Protein AF-A0A1H2RXG6-F1 (afdb_monomer)

Radius of gyration: 27.1 Å; Cα contacts (8 Å, |Δi|>4): 99; chains: 1; bounding box: 45×78×53 Å

Secondary structure (DSSP, 8-state):
-------------------------------TTGGG-EEE-TTS-EEE--TTSEEEEEEE-TT-TTHHHHHHHHHTTTT-TTEEEEEEES-TTT--HHHHHHHHHHHT--

InterPro domains:
  IPR036249 Thioredoxin-like superfamily [SSF52833] (34-105)

Foldseek 3Di:
DDDDDDDDDDDDDDDPPDPPPPPPPPPPDLPPPLQVDWDADLVRDIDHRDSQAAEDEAEDALPDPVVLVVLLVCLVCCPPPRYHYHYHYPCPVVDHPVSVVVSCVSSVHD

Nearest PDB structures (foldseek):
  8g5k-assembly1_B  TM=3.933E-01  e=8.750E-01  Homo sapiens
  8g5p-assembly1_B  TM=3.776E-01  e=1.481E+00  Homo sapiens
  8f6b-assembly1_F  TM=4.053E-01  e=1.803E+00  Mus musculus
  5c51-assembly1_B  TM=4.058E-01  e=2.505E+00  Homo sapiens
  5c53-assembly1_B  TM=4.061E-01  e=2.676E+00  Homo sapiens

Sequence (110 aa):
MQIERATAAPTATGSLSATAEQTSQQTSATATGLSDLTFTDVHGKRITVNPNEKTVLHFMTSSCSDCLPTETALAKFQNMPGVQLISIDVEPQADNASTIAQFAQVAGSH

Organism: NCBI:txid89784

Solvent-accessible surface area (backbone atoms only — not comparable to full-atom values): 7310 Å² total; per-residue (Å²): 134,89,90,84,90,87,87,85,87,87,86,81,89,82,77,88,76,73,79,72,78,78,74,75,80,73,74,82,73,78,74,83,72,48,66,74,42,68,48,67,49,82,84,70,48,78,45,67,47,55,79,88,32,56,67,47,78,45,79,43,48,75,84,42,78,77,45,45,66,54,44,38,58,51,36,77,44,63,82,40,88,61,44,39,76,45,81,40,67,78,44,70,88,80,50,47,56,66,52,48,51,51,46,28,60,74,29,62,40,133

Mean predicted aligned error: 13.71 Å

pLDDT: mean 77.27, std 19.46, range [35.25, 95.12]

Structure (mmCIF, N/CA/C/O backbone):
data_AF-A0A1H2RXG6-F1
#
_entry.id   AF-A0A1H2RXG6-F1
#
loop_
_atom_site.group_PDB
_atom_site.id
_atom_site.type_symbol
_atom_site.label_atom_id
_atom_site.label_alt_id
_atom_site.label_comp_id
_atom_site.label_asym_id
_atom_site.label_entity_id
_atom_site.label_seq_id
_atom_site.pdbx_PDB_ins_code
_atom_site.Cartn_x
_atom_site.Cartn_y
_atom_site.Cartn_z
_atom_site.occupancy
_atom_site.B_iso_or_equiv
_atom_site.auth_seq_id
_atom_site.auth_comp_id
_atom_site.auth_asym_id
_atom_site.auth_atom_id
_atom_site.pdbx_PDB_model_num
ATOM 1 N N . MET A 1 1 ? 25.560 64.295 35.224 1.00 38.62 1 MET A N 1
ATOM 2 C CA . MET A 1 1 ? 24.641 65.327 35.745 1.00 38.62 1 MET A CA 1
ATOM 3 C C . MET A 1 1 ? 23.219 64.797 35.606 1.00 38.62 1 MET A C 1
ATOM 5 O O . MET A 1 1 ? 22.868 64.365 34.516 1.00 38.62 1 MET A O 1
ATOM 9 N N . GLN A 1 2 ? 22.472 64.750 36.715 1.00 41.03 2 GLN A N 1
ATOM 10 C CA . GLN A 1 2 ? 21.002 64.611 36.784 1.00 41.03 2 GLN A CA 1
ATOM 11 C C . GLN A 1 2 ? 20.337 65.868 36.159 1.00 41.03 2 GLN A C 1
ATOM 13 O O . GLN A 1 2 ? 21.030 66.869 35.987 1.00 41.03 2 GLN A O 1
ATOM 18 N N . ILE A 1 3 ? 19.059 65.888 35.752 1.00 43.12 3 ILE A N 1
ATOM 19 C CA . ILE A 1 3 ? 17.864 66.049 36.616 1.00 43.12 3 ILE A CA 1
ATOM 20 C C . ILE A 1 3 ? 16.564 65.618 35.886 1.00 43.12 3 ILE A C 1
ATOM 22 O O . ILE A 1 3 ? 16.475 65.597 34.662 1.00 43.12 3 ILE A O 1
ATOM 26 N N . GLU A 1 4 ? 15.593 65.252 36.723 1.00 36.34 4 GLU A N 1
ATOM 27 C CA . GLU A 1 4 ? 14.323 64.532 36.591 1.00 36.34 4 GLU A CA 1
ATOM 28 C C . GLU A 1 4 ? 13.078 65.258 36.002 1.00 36.34 4 GLU A C 1
ATOM 30 O O . GLU A 1 4 ? 12.918 66.465 36.121 1.00 36.34 4 GLU A O 1
ATOM 35 N N . ARG A 1 5 ? 12.172 64.410 35.466 1.00 44.41 5 ARG A N 1
ATOM 36 C CA . ARG A 1 5 ? 10.689 64.269 35.595 1.00 44.41 5 ARG A CA 1
ATOM 37 C C . ARG A 1 5 ? 9.693 65.441 35.443 1.00 44.41 5 ARG A C 1
ATOM 39 O O . ARG A 1 5 ? 9.715 66.405 36.193 1.00 44.41 5 ARG A O 1
ATOM 46 N N . ALA A 1 6 ? 8.620 65.154 34.685 1.00 40.78 6 ALA A N 1
ATOM 47 C CA . ALA A 1 6 ? 7.232 65.484 35.047 1.00 40.78 6 ALA A CA 1
ATOM 48 C C . ALA A 1 6 ? 6.243 64.401 34.541 1.00 40.78 6 ALA A C 1
ATOM 50 O O . ALA A 1 6 ? 6.468 63.766 33.514 1.00 40.78 6 ALA A O 1
ATOM 51 N N . THR A 1 7 ? 5.180 64.185 35.317 1.00 45.69 7 THR A N 1
ATOM 52 C CA . THR A 1 7 ? 4.240 63.045 35.360 1.00 45.69 7 THR A CA 1
ATOM 53 C C . THR A 1 7 ? 2.917 63.309 34.625 1.00 45.69 7 THR A C 1
ATOM 55 O O . THR A 1 7 ? 2.399 64.416 34.722 1.00 45.69 7 THR A O 1
ATOM 58 N N . ALA A 1 8 ? 2.292 62.267 34.054 1.00 37.72 8 ALA A N 1
ATOM 59 C CA . ALA A 1 8 ? 0.833 62.049 34.081 1.00 37.72 8 ALA A CA 1
ATOM 60 C C . ALA A 1 8 ? 0.504 60.548 33.872 1.00 37.72 8 ALA A C 1
ATOM 62 O O . ALA A 1 8 ? 1.054 59.909 32.981 1.00 37.72 8 ALA A O 1
ATOM 63 N N . ALA A 1 9 ? -0.353 59.988 34.733 1.00 38.00 9 ALA A N 1
ATOM 64 C CA . ALA A 1 9 ? -0.831 58.594 34.749 1.00 38.00 9 ALA A CA 1
ATOM 65 C C . ALA A 1 9 ? -2.2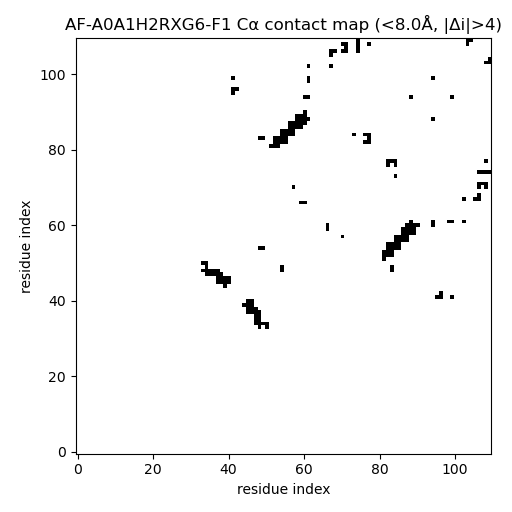21 58.470 34.057 1.00 38.00 9 ALA A C 1
ATOM 67 O O . ALA A 1 9 ? -2.665 59.435 33.442 1.00 38.00 9 ALA A O 1
ATOM 68 N N . PRO A 1 10 ? -3.016 57.405 34.292 1.00 60.84 10 PRO A N 1
ATOM 69 C CA . PRO A 1 10 ? -2.970 56.042 33.749 1.00 60.84 10 PRO A CA 1
ATOM 70 C C . PRO A 1 10 ? -4.204 55.739 32.859 1.00 60.84 10 PRO A C 1
ATOM 72 O O . PRO A 1 10 ? -5.246 56.375 32.999 1.00 60.84 10 PRO A O 1
ATOM 75 N N . THR A 1 11 ? -4.179 54.716 31.995 1.00 38.41 11 THR A N 1
ATOM 76 C CA . THR A 1 11 ? -5.434 54.102 31.502 1.00 38.41 11 THR A CA 1
ATOM 77 C C . THR A 1 11 ? -5.255 52.611 31.233 1.00 38.41 11 THR A C 1
ATOM 79 O O . THR A 1 11 ? -4.239 52.163 30.712 1.00 38.41 11 THR A O 1
ATOM 82 N N . ALA A 1 12 ? -6.245 51.869 31.711 1.00 42.50 12 ALA A N 1
ATOM 83 C CA . ALA A 1 12 ? -6.307 50.432 31.885 1.00 42.50 12 ALA A CA 1
ATOM 84 C C . ALA A 1 12 ? -6.647 49.654 30.603 1.00 42.50 12 ALA A C 1
ATOM 86 O O . ALA A 1 12 ? -7.125 50.228 29.628 1.00 42.50 12 ALA A O 1
ATOM 87 N N . THR A 1 13 ? -6.618 48.323 30.757 1.00 38.81 13 THR A N 1
ATOM 88 C CA . THR A 1 13 ? -7.356 47.321 29.958 1.00 38.81 13 THR A CA 1
ATOM 89 C C . THR A 1 13 ? -6.650 46.981 28.645 1.00 38.81 13 THR A C 1
ATOM 91 O O . THR A 1 13 ? -6.413 47.846 27.823 1.00 38.81 13 THR A O 1
ATOM 94 N N . GLY A 1 14 ? -6.245 45.755 28.345 1.00 35.25 14 GLY A N 1
ATOM 95 C CA . GLY A 1 14 ? -6.752 44.449 28.740 1.00 35.25 14 GLY A CA 1
ATOM 96 C C . GLY A 1 14 ? -6.752 43.580 27.475 1.00 35.25 14 GLY A C 1
ATOM 97 O O . GLY A 1 14 ? -6.837 44.098 26.366 1.00 35.25 14 GLY A O 1
ATOM 98 N N . SER A 1 15 ? -6.660 42.268 27.669 1.00 42.62 15 SER A N 1
ATOM 99 C CA . SER A 1 15 ? -6.688 41.207 26.652 1.00 42.62 15 SER A CA 1
ATOM 100 C C . SER A 1 15 ? -5.454 41.051 25.761 1.00 42.62 15 SER A C 1
ATOM 102 O O . SER A 1 15 ? -5.377 41.529 24.632 1.00 42.62 15 SER A O 1
ATOM 104 N N . LEU A 1 16 ? -4.548 40.200 26.252 1.00 42.94 16 LEU A N 1
ATOM 105 C CA . LEU A 1 16 ? -3.852 39.214 25.427 1.00 42.94 16 LEU A CA 1
ATOM 106 C C . LEU A 1 16 ? -4.877 38.567 24.479 1.00 42.94 16 LEU A C 1
ATOM 108 O O . LEU A 1 16 ? -5.703 37.763 24.910 1.00 42.94 16 LEU A O 1
ATOM 112 N N . SER A 1 17 ? -4.856 38.943 23.202 1.00 40.53 17 SER A N 1
ATOM 113 C CA . SER A 1 17 ? -5.568 38.183 22.178 1.00 40.53 17 SER A CA 1
ATOM 114 C C . SER A 1 17 ? -4.790 36.895 21.964 1.00 40.53 17 SER A C 1
ATOM 116 O O . SER A 1 17 ? -3.779 36.876 21.267 1.00 40.53 17 SER A O 1
ATOM 118 N N . ALA A 1 18 ? -5.245 35.826 22.615 1.00 51.50 18 ALA A N 1
ATOM 119 C CA . ALA A 1 18 ? -4.927 34.481 22.182 1.00 51.50 18 ALA A CA 1
ATOM 120 C C . ALA A 1 18 ? -5.356 34.377 20.717 1.00 51.50 18 ALA A C 1
ATOM 122 O O . ALA A 1 18 ? -6.520 34.614 20.385 1.00 51.50 18 ALA A O 1
ATOM 123 N N . THR A 1 19 ? -4.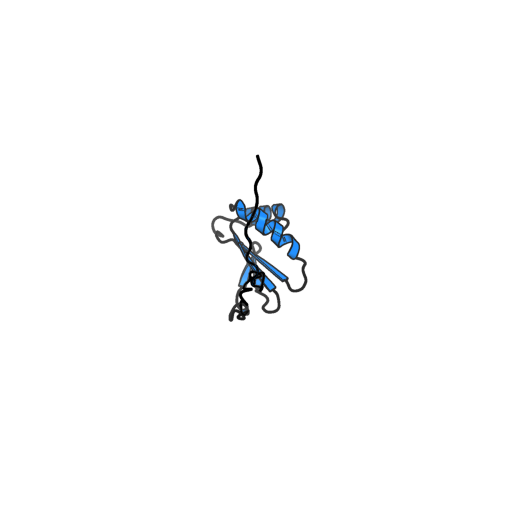405 34.084 19.837 1.00 47.72 19 THR A N 1
ATOM 124 C CA . THR A 1 19 ? -4.688 33.648 18.476 1.00 47.72 19 THR A CA 1
ATOM 125 C C . THR A 1 19 ? -5.534 32.393 18.624 1.00 47.72 19 THR A C 1
ATOM 127 O O . THR A 1 19 ? -5.019 31.338 18.981 1.00 47.72 19 THR A O 1
ATOM 130 N N . ALA A 1 20 ? -6.851 32.526 18.481 1.00 54.75 20 ALA A N 1
ATOM 131 C CA . ALA A 1 20 ? -7.721 31.372 18.409 1.00 54.75 20 ALA A CA 1
ATOM 132 C C . ALA A 1 20 ? -7.258 30.593 17.180 1.00 54.75 20 ALA A C 1
ATOM 134 O O . ALA A 1 20 ? -7.420 31.063 16.053 1.00 54.75 20 ALA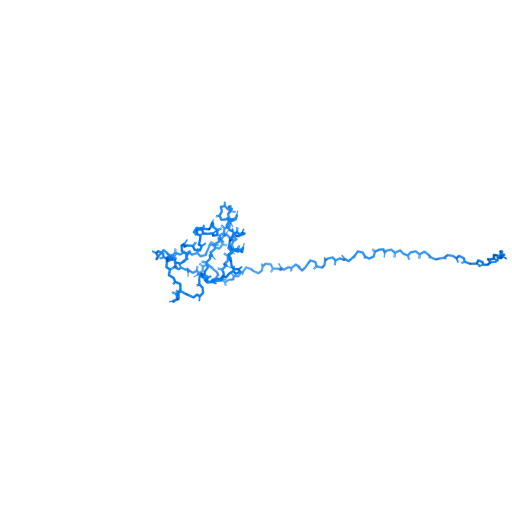 A O 1
ATOM 135 N N . GLU A 1 21 ? -6.609 29.450 17.406 1.00 47.78 21 GLU A N 1
ATOM 136 C CA . GLU A 1 21 ? -6.429 28.438 16.380 1.00 47.78 21 GLU A CA 1
ATOM 137 C C . GLU A 1 21 ? -7.817 28.175 15.813 1.00 47.78 21 GLU A C 1
ATOM 139 O O . GLU A 1 21 ? -8.715 27.657 16.480 1.00 47.78 21 GLU A O 1
ATOM 144 N N . GLN A 1 22 ? -8.025 28.664 14.597 1.00 45.94 22 GLN A N 1
ATOM 145 C CA . GLN A 1 22 ? -9.258 28.481 13.874 1.00 45.94 22 GLN A CA 1
ATOM 146 C C . GLN A 1 22 ? -9.236 27.030 13.405 1.00 45.94 22 GLN A C 1
ATOM 148 O O . GLN A 1 22 ? -8.829 26.726 12.286 1.00 45.94 22 GLN A O 1
ATOM 153 N N . THR A 1 23 ? -9.585 26.116 14.309 1.00 57.97 23 THR A N 1
ATOM 154 C CA . THR A 1 23 ? -9.766 24.707 13.992 1.00 57.97 23 THR A CA 1
ATOM 155 C C . THR A 1 23 ? -10.887 24.643 12.972 1.00 57.97 23 THR A C 1
ATOM 157 O O . THR A 1 23 ? -12.065 24.754 13.318 1.00 57.97 23 THR A O 1
ATOM 160 N N . SER A 1 24 ? -10.518 24.527 11.696 1.00 65.94 24 SER A N 1
ATOM 161 C CA . SER A 1 24 ? -11.446 24.226 10.619 1.00 65.94 24 SER A CA 1
ATOM 162 C C . SER A 1 24 ? -12.191 22.964 11.024 1.00 65.94 24 SER A C 1
ATOM 164 O O . SER A 1 24 ? -11.623 21.873 11.036 1.00 65.94 24 SER A O 1
ATOM 166 N N . GLN A 1 25 ? -13.459 23.112 11.408 1.00 53.84 25 GLN A N 1
ATOM 167 C CA . GLN A 1 25 ? -14.350 21.979 11.582 1.00 53.84 25 GLN A CA 1
ATOM 168 C C . GLN A 1 25 ? -14.600 21.414 10.187 1.00 53.84 25 GLN A C 1
ATOM 170 O O . GLN A 1 25 ? -15.537 21.798 9.487 1.00 53.84 25 GLN A O 1
ATOM 175 N N . GLN A 1 26 ? -13.688 20.551 9.743 1.00 61.56 26 GLN A N 1
ATOM 176 C CA . GLN A 1 26 ? -13.847 19.795 8.520 1.00 61.56 26 GLN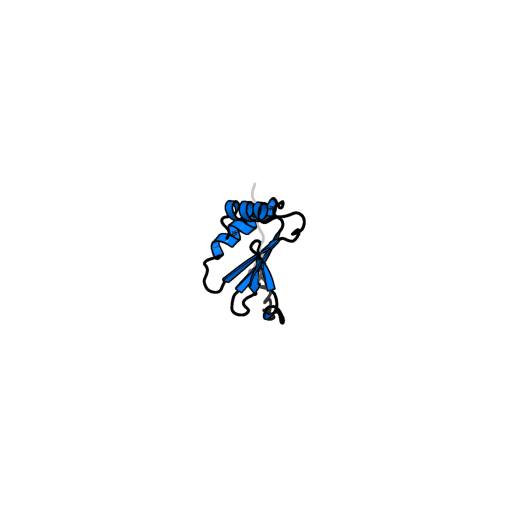 A CA 1
ATOM 177 C C . GLN A 1 26 ? -14.980 18.807 8.778 1.00 61.56 26 GLN A C 1
ATOM 179 O O . GLN A 1 26 ? -14.801 17.757 9.396 1.00 61.56 26 GLN A O 1
ATOM 184 N N . THR A 1 27 ? -16.181 19.205 8.367 1.00 60.56 27 THR A N 1
ATOM 185 C CA . THR A 1 27 ? -17.362 18.348 8.395 1.00 60.56 27 THR A CA 1
ATOM 186 C C . THR A 1 27 ? -16.998 17.071 7.645 1.00 60.56 27 THR A C 1
ATOM 188 O O . THR A 1 27 ? -16.687 17.122 6.455 1.00 60.56 27 THR A O 1
ATOM 191 N N . SER A 1 28 ? -16.961 15.932 8.343 1.00 64.31 28 SER A N 1
ATOM 192 C CA . SER A 1 28 ? -16.706 14.634 7.717 1.00 64.31 28 SER A CA 1
ATOM 193 C C . SER A 1 28 ? -17.905 14.284 6.840 1.00 64.31 28 SER A C 1
ATOM 195 O O . SER A 1 28 ? -18.863 13.665 7.296 1.00 64.31 28 SER A O 1
ATOM 197 N N . ALA A 1 29 ? -17.883 14.725 5.583 1.00 63.72 29 ALA A N 1
ATOM 198 C CA . ALA A 1 29 ? -18.793 14.212 4.577 1.00 63.72 29 ALA A CA 1
ATOM 199 C C . ALA A 1 29 ? -18.463 12.728 4.393 1.00 63.72 29 ALA A C 1
ATOM 201 O O . ALA A 1 29 ? -17.326 12.367 4.087 1.00 63.72 29 ALA A O 1
ATOM 202 N N . THR A 1 30 ? -19.443 11.858 4.626 1.00 62.25 30 THR A N 1
ATOM 203 C CA . THR A 1 30 ? -19.283 10.441 4.298 1.00 62.25 30 THR A CA 1
ATOM 204 C C . THR A 1 30 ? -19.196 10.352 2.780 1.00 62.25 30 THR A C 1
ATOM 206 O O . THR A 1 30 ? -20.176 10.638 2.092 1.00 62.25 30 THR A O 1
ATOM 209 N N . ALA A 1 31 ? -18.015 10.026 2.255 1.00 63.84 31 ALA A N 1
ATOM 210 C CA . ALA A 1 31 ? -17.816 9.847 0.826 1.00 63.84 31 ALA A CA 1
ATOM 211 C C . ALA A 1 31 ? -18.736 8.719 0.338 1.00 63.84 31 ALA A C 1
ATOM 213 O O . ALA A 1 31 ? -18.589 7.554 0.710 1.00 63.84 31 ALA A O 1
ATOM 214 N N . THR A 1 32 ? -19.746 9.089 -0.444 1.00 64.94 32 THR A N 1
ATOM 215 C CA . THR A 1 32 ? -20.733 8.161 -0.995 1.00 64.94 32 THR A CA 1
ATOM 216 C C . THR A 1 32 ? -20.096 7.447 -2.189 1.00 64.94 32 THR A C 1
ATOM 218 O O . THR A 1 32 ? -19.539 8.108 -3.060 1.00 64.94 32 THR A O 1
ATOM 221 N N . GLY A 1 33 ? -20.135 6.111 -2.217 1.00 68.44 33 GLY A N 1
ATOM 222 C CA . GLY A 1 33 ? -19.551 5.296 -3.297 1.00 68.44 33 GLY A CA 1
ATOM 223 C C . GLY A 1 33 ? -18.195 4.645 -2.993 1.00 68.44 33 GLY A C 1
ATOM 224 O O . GLY A 1 33 ? -17.692 3.896 -3.823 1.00 68.44 33 GLY A O 1
ATOM 225 N N . LEU A 1 34 ? -17.610 4.854 -1.805 1.00 69.69 34 LEU A N 1
ATOM 226 C CA . LEU A 1 34 ? -16.389 4.130 -1.408 1.00 69.69 34 LEU A C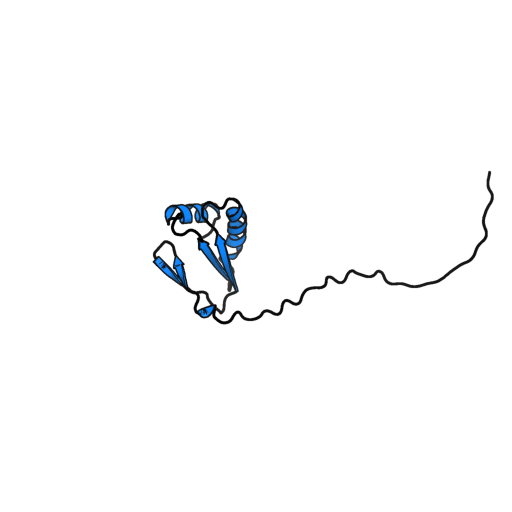A 1
ATOM 227 C C . LEU A 1 34 ? -16.621 2.630 -1.185 1.00 69.69 34 LEU A C 1
ATOM 229 O O . LEU A 1 34 ? -15.695 1.847 -1.343 1.00 69.69 34 LEU A O 1
ATOM 233 N N . SER A 1 35 ? -17.849 2.223 -0.857 1.00 71.94 35 SER A N 1
ATOM 234 C CA . SER A 1 35 ? -18.225 0.819 -0.636 1.00 71.94 35 SER A CA 1
ATOM 235 C C . SER A 1 35 ? -18.005 -0.073 -1.862 1.00 71.94 35 SER A C 1
ATOM 237 O O . SER A 1 35 ? -17.860 -1.283 -1.717 1.00 71.94 35 SER A O 1
ATOM 239 N N . ASP A 1 36 ? -17.984 0.530 -3.054 1.00 82.62 36 ASP A N 1
ATOM 240 C CA . ASP A 1 36 ? -17.834 -0.168 -4.331 1.00 82.62 36 ASP A CA 1
ATOM 241 C C . ASP A 1 36 ? -16.389 -0.106 -4.860 1.00 82.62 36 ASP A C 1
ATOM 243 O O . ASP A 1 36 ? -16.093 -0.657 -5.923 1.00 82.62 36 ASP A O 1
ATOM 247 N N . LEU A 1 37 ? -15.466 0.554 -4.141 1.00 89.12 37 LEU A N 1
ATOM 248 C CA . LEU A 1 37 ? -14.059 0.587 -4.534 1.00 89.12 37 LEU A CA 1
ATOM 249 C C . LEU A 1 37 ? -13.418 -0.782 -4.303 1.00 89.12 37 LEU A C 1
ATOM 251 O O . LEU A 1 37 ? -13.279 -1.258 -3.172 1.00 89.12 37 LEU A O 1
ATOM 255 N N . THR A 1 38 ? -12.967 -1.384 -5.399 1.00 91.88 38 THR A N 1
ATOM 256 C CA . THR A 1 38 ? -12.229 -2.645 -5.385 1.00 91.88 38 THR A CA 1
ATOM 257 C C . THR A 1 38 ? -10.894 -2.511 -6.093 1.00 91.88 38 THR A C 1
ATOM 259 O O . THR A 1 38 ? -10.821 -1.940 -7.180 1.00 91.88 38 THR A O 1
ATOM 262 N N . PHE A 1 39 ? -9.872 -3.128 -5.516 1.00 90.94 39 PHE A N 1
ATOM 263 C CA . PHE A 1 39 ? -8.530 -3.245 -6.069 1.00 90.94 39 PHE A CA 1
ATOM 264 C C . PHE A 1 39 ? -8.184 -4.718 -6.278 1.00 90.94 39 PHE A C 1
ATOM 266 O O . PHE A 1 39 ? -8.808 -5.607 -5.697 1.00 90.94 39 PHE A O 1
ATOM 273 N N . THR A 1 40 ? -7.194 -4.982 -7.121 1.00 90.62 40 THR A N 1
ATOM 274 C CA . THR A 1 40 ? -6.597 -6.314 -7.258 1.00 90.62 40 THR A CA 1
ATOM 275 C C . THR A 1 40 ? -5.164 -6.207 -6.777 1.00 90.62 40 THR A C 1
ATOM 277 O O . THR A 1 40 ? -4.439 -5.337 -7.251 1.00 90.62 40 THR A O 1
ATOM 280 N N . ASP A 1 41 ? -4.782 -7.034 -5.809 1.00 86.69 41 ASP A N 1
ATOM 281 C CA . ASP A 1 41 ? -3.404 -7.062 -5.333 1.00 86.69 41 ASP A CA 1
ATOM 282 C C . ASP A 1 41 ? -2.472 -7.740 -6.350 1.00 86.69 41 ASP A C 1
ATOM 284 O O . ASP A 1 41 ? -2.901 -8.318 -7.355 1.00 86.69 41 ASP A O 1
ATOM 288 N N . VAL A 1 42 ? -1.175 -7.707 -6.059 1.00 82.50 42 VAL A N 1
ATOM 289 C CA . VAL A 1 42 ? -0.132 -8.301 -6.909 1.00 82.50 42 VAL A CA 1
ATOM 290 C C . VAL A 1 42 ? -0.232 -9.825 -7.061 1.00 82.50 42 VAL A C 1
ATOM 292 O O . VAL A 1 42 ? 0.413 -10.396 -7.939 1.00 82.50 42 VAL A O 1
ATOM 295 N N . HIS A 1 43 ? -1.046 -10.490 -6.238 1.00 84.56 43 HIS A N 1
ATOM 296 C CA . HIS A 1 43 ? -1.314 -11.928 -6.279 1.00 84.56 43 HIS A CA 1
ATOM 297 C C . HIS A 1 43 ? -2.667 -12.261 -6.934 1.00 84.56 43 HIS A C 1
ATOM 299 O O . HIS A 1 43 ? -3.068 -13.427 -6.961 1.00 84.56 43 HIS A O 1
ATOM 305 N N . GLY A 1 44 ? -3.388 -11.268 -7.464 1.00 87.06 44 GLY A N 1
ATOM 306 C CA . GLY A 1 44 ? -4.700 -11.455 -8.084 1.00 87.06 44 GLY A CA 1
ATOM 307 C C . GLY A 1 44 ? -5.867 -11.524 -7.092 1.00 87.06 44 GLY A C 1
ATOM 308 O O . GLY A 1 44 ? -6.999 -11.811 -7.494 1.00 87.06 44 GLY A O 1
ATOM 309 N N . LYS A 1 45 ? -5.638 -11.265 -5.801 1.00 91.50 45 LYS A N 1
ATOM 310 C CA . LYS A 1 45 ? -6.697 -11.217 -4.789 1.00 91.50 45 LYS A CA 1
ATOM 311 C C . LYS A 1 45 ? -7.441 -9.889 -4.892 1.00 91.50 45 LYS A C 1
ATOM 313 O O . LYS A 1 45 ? -6.847 -8.814 -4.900 1.00 91.50 45 LYS A O 1
ATOM 318 N N . ARG A 1 46 ? -8.773 -9.957 -4.902 1.00 93.25 46 ARG A N 1
ATOM 319 C CA . ARG A 1 46 ? -9.623 -8.765 -4.831 1.00 93.25 46 ARG A CA 1
ATOM 320 C C . ARG A 1 46 ? -9.632 -8.202 -3.406 1.00 93.25 46 ARG A C 1
ATOM 322 O O . ARG A 1 46 ? -9.993 -8.907 -2.464 1.00 93.25 46 ARG A O 1
ATOM 329 N N . ILE A 1 47 ? -9.284 -6.928 -3.270 1.00 91.25 47 ILE A N 1
ATOM 330 C CA . ILE A 1 47 ? -9.386 -6.130 -2.044 1.00 91.25 47 ILE A CA 1
ATOM 331 C C . ILE A 1 47 ? -10.570 -5.178 -2.213 1.00 91.25 47 ILE A C 1
ATOM 333 O O . ILE A 1 47 ? -10.725 -4.571 -3.266 1.00 91.25 47 ILE A O 1
ATOM 337 N N . THR A 1 48 ? -11.435 -5.072 -1.207 1.00 92.44 48 THR A N 1
ATOM 338 C CA . THR A 1 48 ? -12.588 -4.155 -1.215 1.00 92.44 48 THR A CA 1
ATOM 339 C C . THR A 1 48 ? -12.443 -3.175 -0.067 1.00 92.44 48 THR A C 1
ATOM 341 O O . THR A 1 48 ? -12.109 -3.593 1.044 1.00 92.44 48 THR A O 1
ATOM 344 N N . VAL A 1 49 ? -12.701 -1.896 -0.335 1.00 91.44 49 VAL A N 1
ATOM 345 C CA . VAL A 1 49 ? -12.687 -0.861 0.699 1.00 91.44 49 VAL A CA 1
ATOM 346 C C . VAL A 1 49 ? -13.789 -1.145 1.716 1.00 91.44 49 VAL A C 1
ATOM 348 O O . VAL A 1 49 ? -14.957 -1.286 1.354 1.00 91.44 49 VAL A O 1
ATOM 351 N N . ASN A 1 50 ? -13.431 -1.244 2.998 1.00 89.56 50 ASN A N 1
ATOM 352 C CA . ASN A 1 50 ? -14.410 -1.501 4.051 1.00 89.56 50 ASN A CA 1
ATOM 353 C C . ASN A 1 50 ? -15.045 -0.180 4.520 1.00 89.56 50 ASN A C 1
ATOM 355 O O . ASN A 1 50 ? -14.363 0.634 5.147 1.00 89.56 50 ASN A O 1
ATOM 359 N N . PRO A 1 51 ? -16.355 0.042 4.294 1.00 87.50 51 PRO A N 1
ATOM 360 C CA . PRO A 1 51 ? -17.010 1.296 4.667 1.00 87.50 51 PRO A CA 1
ATOM 361 C C . PRO A 1 51 ? -17.122 1.500 6.187 1.00 87.50 51 PRO A C 1
ATOM 363 O O . PRO A 1 51 ? -17.421 2.607 6.631 1.00 87.50 51 PRO A O 1
ATOM 366 N N . ASN A 1 52 ? -16.887 0.456 6.989 1.00 88.75 52 ASN A N 1
ATOM 367 C CA . ASN A 1 52 ? -16.917 0.527 8.451 1.00 88.75 52 ASN A CA 1
ATOM 368 C C . ASN A 1 52 ? -15.530 0.775 9.070 1.00 88.75 52 ASN A C 1
ATOM 370 O O . ASN A 1 52 ? -15.430 0.936 10.286 1.00 88.75 52 ASN A O 1
ATOM 374 N N . GLU A 1 53 ? -14.469 0.808 8.260 1.00 91.12 53 GLU A N 1
ATOM 375 C CA . GLU A 1 53 ? -13.098 1.063 8.705 1.00 91.12 53 GLU A CA 1
ATOM 376 C C . GLU A 1 53 ? -12.632 2.456 8.275 1.00 91.12 53 GLU A C 1
ATOM 378 O O . GLU A 1 53 ? -13.043 3.011 7.251 1.00 91.12 53 GLU A O 1
ATOM 383 N N . LYS A 1 54 ? -11.729 3.043 9.061 1.00 92.06 54 LYS A N 1
ATOM 384 C CA . LYS A 1 54 ? -10.963 4.214 8.638 1.00 92.06 54 LYS A CA 1
ATOM 385 C C . LYS A 1 54 ? -9.955 3.752 7.595 1.00 92.06 54 LYS A C 1
ATOM 387 O O . LYS A 1 54 ? -8.917 3.195 7.935 1.00 92.06 54 LYS A O 1
ATOM 392 N N . THR A 1 55 ? -10.297 3.963 6.330 1.00 92.56 55 THR A N 1
ATOM 393 C CA . THR A 1 55 ? -9.456 3.548 5.210 1.00 92.56 55 THR A CA 1
ATOM 394 C C . THR A 1 55 ? -8.494 4.663 4.812 1.00 92.56 55 THR A C 1
ATOM 396 O O . THR A 1 55 ? -8.925 5.789 4.560 1.00 92.56 55 THR A O 1
ATOM 399 N N . VAL A 1 56 ? -7.203 4.349 4.726 1.00 93.56 56 VAL A N 1
ATOM 400 C CA . VAL A 1 56 ? -6.175 5.200 4.121 1.00 93.56 56 VAL A CA 1
ATOM 401 C C . VAL A 1 56 ? -5.763 4.567 2.800 1.00 93.56 56 VAL A C 1
ATOM 403 O O . VAL A 1 56 ? -5.315 3.423 2.767 1.00 93.56 56 VAL A O 1
ATOM 406 N N . LEU A 1 57 ? -5.917 5.326 1.718 1.00 93.50 57 LEU A N 1
ATOM 407 C CA . LEU A 1 57 ? -5.415 4.967 0.397 1.00 93.50 57 LEU A CA 1
ATOM 408 C C . LEU A 1 57 ? -4.110 5.731 0.162 1.00 93.50 57 LEU A C 1
ATOM 410 O O . LEU A 1 57 ? -4.120 6.964 0.150 1.00 93.50 57 LEU A O 1
ATOM 414 N N . HIS A 1 58 ? -3.002 5.016 0.001 1.00 93.56 58 HIS A N 1
ATOM 415 C CA . HIS A 1 58 ? -1.690 5.601 -0.260 1.00 93.56 58 HIS A CA 1
ATOM 416 C C . HIS A 1 58 ? -1.291 5.325 -1.710 1.00 93.56 58 HIS A C 1
ATOM 418 O O . HIS A 1 58 ? -1.008 4.193 -2.074 1.00 93.56 58 HIS A O 1
ATOM 424 N N . PHE A 1 59 ? -1.312 6.355 -2.551 1.00 92.31 59 PHE A N 1
ATOM 425 C CA . PHE A 1 59 ? -0.974 6.245 -3.970 1.00 92.31 59 PHE A CA 1
ATOM 426 C C . PHE A 1 59 ? 0.522 6.457 -4.167 1.00 92.31 59 PHE A C 1
ATOM 428 O O . PHE A 1 59 ? 1.048 7.494 -3.762 1.00 92.31 59 PHE A O 1
ATOM 435 N N . MET A 1 60 ? 1.199 5.497 -4.785 1.00 91.12 60 MET A N 1
ATOM 436 C CA . MET A 1 60 ? 2.655 5.495 -4.884 1.00 91.12 60 MET A CA 1
ATOM 437 C C . MET A 1 60 ? 3.150 4.696 -6.095 1.00 91.12 60 MET A C 1
ATOM 439 O O . MET A 1 60 ? 2.360 4.071 -6.787 1.00 91.12 60 MET A O 1
ATOM 443 N N . THR A 1 61 ? 4.457 4.716 -6.341 1.00 88.19 61 THR A N 1
ATOM 444 C CA . THR A 1 61 ? 5.152 3.844 -7.304 1.00 88.19 61 THR A CA 1
ATOM 445 C C . THR A 1 61 ? 6.348 3.206 -6.599 1.00 88.19 61 THR A C 1
ATOM 447 O O . THR A 1 61 ? 6.877 3.774 -5.637 1.00 88.19 61 THR A O 1
ATOM 450 N N . SER A 1 62 ? 6.817 2.045 -7.047 1.00 81.12 62 SER A N 1
ATOM 451 C CA . SER A 1 62 ? 7.963 1.349 -6.443 1.00 81.12 62 SER A CA 1
ATOM 452 C C . SER A 1 62 ? 9.276 2.128 -6.602 1.00 81.12 62 SER A C 1
ATOM 454 O O . SER A 1 62 ? 10.199 1.977 -5.800 1.00 81.12 62 SER A O 1
ATOM 456 N N . SER A 1 63 ? 9.341 3.010 -7.603 1.00 84.56 63 SER A N 1
ATOM 457 C CA . SER A 1 63 ? 10.462 3.913 -7.881 1.00 84.56 63 SER A CA 1
ATOM 458 C C . SER A 1 63 ? 10.434 5.210 -7.057 1.00 84.56 63 SER A C 1
ATOM 460 O O . SER A 1 63 ? 11.386 5.994 -7.104 1.00 84.56 63 SER A O 1
ATOM 462 N N . CYS A 1 64 ? 9.371 5.452 -6.287 1.00 85.56 64 CYS A N 1
ATOM 463 C CA . CYS A 1 64 ? 9.190 6.672 -5.513 1.00 85.56 64 CYS A CA 1
ATOM 464 C C . CYS A 1 64 ? 10.084 6.694 -4.260 1.00 85.56 64 CYS A C 1
ATOM 466 O O . CYS A 1 64 ? 9.758 6.102 -3.227 1.00 85.56 64 CYS A O 1
ATOM 468 N N . SER A 1 65 ? 11.192 7.442 -4.321 1.00 81.88 65 SER A N 1
ATOM 469 C CA . SER A 1 65 ? 12.122 7.614 -3.191 1.00 81.88 65 SER A CA 1
ATOM 470 C C . SER A 1 65 ? 11.443 8.164 -1.937 1.00 81.88 65 SER A C 1
ATOM 472 O O . SER A 1 65 ? 11.741 7.742 -0.820 1.00 81.88 65 SER A O 1
ATOM 474 N N . ASP A 1 66 ? 10.497 9.080 -2.132 1.00 88.44 66 ASP A N 1
ATOM 475 C CA . ASP A 1 66 ? 9.865 9.834 -1.050 1.00 88.44 66 ASP A CA 1
ATOM 476 C C . ASP A 1 66 ? 8.624 9.117 -0.493 1.00 88.44 66 ASP A C 1
ATOM 478 O O . ASP A 1 66 ? 8.072 9.519 0.532 1.00 88.44 66 ASP A O 1
ATOM 482 N N . CYS A 1 67 ? 8.204 8.017 -1.125 1.00 90.62 67 CYS A N 1
ATOM 483 C CA . CYS A 1 67 ? 7.084 7.203 -0.664 1.00 90.62 67 CYS A CA 1
ATOM 484 C C . CYS A 1 67 ? 7.499 6.255 0.465 1.00 90.62 67 CYS A C 1
ATOM 486 O O . CYS A 1 67 ? 6.668 5.907 1.303 1.00 90.62 67 CYS A O 1
ATOM 488 N N . LEU A 1 68 ? 8.780 5.870 0.540 1.00 90.62 68 LEU A N 1
ATOM 489 C CA . LEU A 1 68 ? 9.265 4.923 1.545 1.00 90.62 68 LEU A CA 1
ATOM 490 C C . LEU A 1 68 ? 9.079 5.420 2.995 1.00 90.62 68 LEU A C 1
ATOM 492 O O . LEU A 1 68 ? 8.571 4.650 3.817 1.00 90.62 68 LEU A O 1
ATOM 496 N N . PRO A 1 69 ? 9.419 6.676 3.356 1.00 93.06 69 PRO A N 1
ATOM 497 C CA . PRO A 1 69 ? 9.157 7.189 4.702 1.00 93.06 69 PRO A CA 1
ATOM 498 C C . PRO A 1 69 ? 7.666 7.213 5.057 1.00 93.06 69 PRO A C 1
ATOM 500 O O . PRO A 1 69 ? 7.301 6.894 6.191 1.00 93.06 69 PRO A O 1
ATOM 503 N N . THR A 1 70 ? 6.809 7.563 4.094 1.00 93.38 70 THR A N 1
ATOM 504 C CA . THR A 1 70 ? 5.351 7.585 4.274 1.00 93.38 70 THR A CA 1
ATOM 505 C C . THR A 1 70 ? 4.815 6.178 4.502 1.00 93.38 70 THR A C 1
ATOM 507 O O . THR A 1 70 ? 4.110 5.953 5.483 1.00 93.38 70 THR A O 1
ATOM 510 N N . GLU A 1 71 ? 5.221 5.211 3.678 1.00 93.69 71 GLU A N 1
ATOM 511 C CA . GLU A 1 71 ? 4.823 3.811 3.839 1.00 93.69 71 GLU A CA 1
ATOM 512 C C . GLU A 1 71 ? 5.288 3.248 5.188 1.00 93.69 71 GLU A C 1
ATOM 514 O O . GLU A 1 71 ? 4.505 2.653 5.924 1.00 93.69 71 GLU A O 1
ATOM 519 N N . THR A 1 72 ? 6.534 3.529 5.577 1.00 93.81 72 THR A N 1
ATOM 520 C CA . THR A 1 72 ? 7.087 3.114 6.878 1.00 93.81 72 THR A CA 1
ATOM 521 C C . THR A 1 72 ? 6.299 3.713 8.049 1.00 93.81 72 THR A C 1
ATOM 523 O O . THR A 1 72 ? 6.127 3.087 9.100 1.00 93.81 72 THR A O 1
ATOM 526 N N . ALA A 1 73 ? 5.820 4.952 7.911 1.00 94.62 73 ALA A N 1
A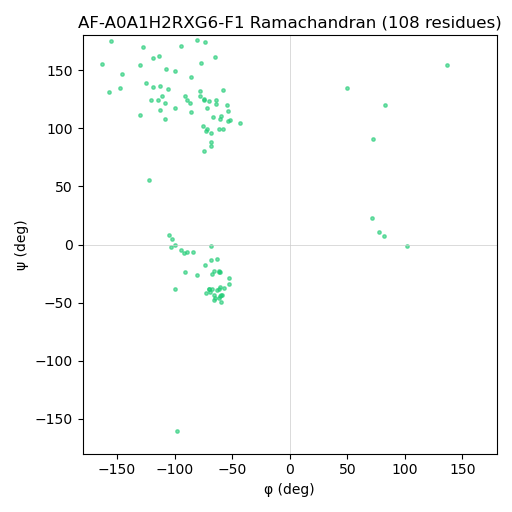TOM 527 C CA . ALA A 1 73 ? 4.973 5.579 8.917 1.00 94.62 73 ALA A CA 1
ATOM 528 C C . ALA A 1 73 ? 3.585 4.924 8.973 1.00 94.62 73 ALA A C 1
ATOM 530 O O . ALA A 1 73 ? 3.080 4.690 10.073 1.00 94.62 73 ALA A O 1
ATOM 531 N N . LEU A 1 74 ? 3.001 4.598 7.817 1.00 94.81 74 LEU A N 1
ATOM 532 C CA . LEU A 1 74 ? 1.701 3.940 7.706 1.00 94.81 74 LEU A CA 1
ATOM 533 C C . LEU A 1 74 ? 1.728 2.500 8.234 1.00 94.81 74 LEU A C 1
ATOM 535 O O . LEU A 1 74 ? 0.809 2.120 8.957 1.00 94.81 74 LEU A O 1
ATOM 539 N N . ALA A 1 75 ? 2.802 1.741 8.002 1.00 93.88 75 ALA A N 1
ATOM 540 C CA . ALA A 1 75 ? 2.971 0.368 8.493 1.00 93.88 75 ALA A CA 1
ATOM 541 C C . ALA A 1 75 ? 2.763 0.238 10.018 1.00 93.88 75 ALA A C 1
ATOM 543 O O . ALA A 1 75 ? 2.257 -0.767 10.517 1.00 93.88 75 ALA A O 1
ATOM 544 N N . LYS A 1 76 ? 3.038 1.300 10.788 1.00 93.81 76 LYS A N 1
ATOM 545 C CA . LYS A 1 76 ? 2.782 1.347 12.242 1.00 93.81 76 LYS A CA 1
ATOM 546 C C . LYS A 1 76 ? 1.302 1.183 12.609 1.00 93.81 76 LYS A C 1
ATOM 548 O O . LYS A 1 76 ? 0.999 0.800 13.738 1.00 93.81 76 LYS A O 1
ATOM 553 N N . PHE A 1 77 ? 0.390 1.470 11.683 1.00 94.00 77 PHE A N 1
ATOM 554 C CA . PHE A 1 77 ? -1.059 1.409 11.877 1.00 94.00 77 PHE A CA 1
ATOM 555 C C . PHE A 1 77 ? -1.705 0.169 11.245 1.00 94.00 77 PHE A C 1
ATOM 557 O O . PHE A 1 77 ? -2.901 -0.032 11.426 1.00 94.00 77 PHE A O 1
ATOM 564 N N . GLN A 1 78 ? -0.946 -0.690 10.556 1.00 90.69 78 GLN A N 1
ATOM 565 C CA . GLN A 1 78 ? -1.496 -1.824 9.795 1.00 90.69 78 GLN A CA 1
ATOM 566 C C . GLN A 1 78 ? -2.260 -2.852 10.651 1.00 90.69 78 GLN A C 1
ATOM 568 O O . GLN A 1 78 ? -3.120 -3.563 10.149 1.00 90.69 78 GLN A O 1
ATOM 573 N N . ASN A 1 79 ? -1.956 -2.916 11.952 1.00 92.31 79 ASN A N 1
ATOM 574 C CA . ASN A 1 79 ? -2.612 -3.803 12.920 1.00 92.31 79 ASN A CA 1
ATOM 575 C C . ASN A 1 79 ? -3.599 -3.056 13.836 1.00 92.31 79 ASN A C 1
ATOM 577 O O . ASN A 1 79 ? -4.058 -3.611 14.836 1.00 92.31 79 ASN A O 1
ATOM 581 N N . MET A 1 80 ? -3.882 -1.779 13.560 1.00 95.12 80 MET A N 1
ATOM 582 C CA . MET A 1 80 ? -4.792 -0.983 14.377 1.00 95.12 80 MET A CA 1
ATOM 583 C C . MET A 1 80 ? -6.245 -1.413 14.113 1.00 95.12 80 MET A C 1
ATOM 585 O O . MET A 1 80 ? -6.690 -1.374 12.966 1.00 95.12 80 MET A O 1
ATOM 589 N N . PRO A 1 81 ? -7.019 -1.793 15.149 1.00 95.06 81 PRO A N 1
ATOM 590 C CA . PRO A 1 81 ? -8.415 -2.173 14.964 1.00 95.06 81 PRO A CA 1
ATOM 591 C C . PRO A 1 81 ? -9.230 -1.048 14.322 1.00 95.06 81 PRO A C 1
ATOM 593 O O . PRO A 1 81 ? -9.165 0.101 14.760 1.00 95.06 81 PRO A O 1
ATOM 596 N N . GLY A 1 82 ? -10.027 -1.386 13.308 1.00 93.38 82 GLY A N 1
ATOM 597 C CA . GLY A 1 82 ? -10.878 -0.420 12.611 1.00 93.38 82 GLY A CA 1
ATOM 598 C C . GLY A 1 82 ? -10.141 0.480 11.614 1.00 93.38 82 GLY A C 1
ATOM 599 O O . GLY A 1 82 ? -10.738 1.450 11.145 1.00 93.38 82 GLY A O 1
ATOM 600 N N . VAL A 1 83 ? -8.876 0.189 11.294 1.00 94.56 83 VAL A N 1
ATOM 601 C CA . VAL A 1 83 ? -8.096 0.876 10.256 1.00 94.56 83 VAL A CA 1
ATOM 602 C C . VAL A 1 83 ? -7.819 -0.084 9.108 1.00 94.56 83 VAL A C 1
ATOM 604 O O . VAL A 1 83 ? -7.434 -1.230 9.324 1.00 94.56 83 VAL A O 1
ATOM 607 N N . GLN A 1 84 ? -7.977 0.415 7.888 1.00 93.56 84 GLN A N 1
ATOM 608 C CA . GLN A 1 84 ? -7.610 -0.286 6.667 1.00 93.56 84 GLN A CA 1
ATOM 609 C C . GLN A 1 84 ? -6.579 0.549 5.916 1.00 93.56 84 GLN A C 1
ATOM 611 O O . GLN A 1 84 ? -6.825 1.713 5.613 1.00 93.56 84 GLN A O 1
ATOM 616 N N . LEU A 1 85 ? -5.420 -0.025 5.618 1.00 93.94 85 LEU A N 1
ATOM 617 C CA . LEU A 1 85 ? -4.391 0.633 4.816 1.00 93.94 85 LEU A CA 1
ATOM 618 C C . LEU A 1 85 ? -4.302 -0.083 3.473 1.00 93.94 85 LEU A C 1
ATOM 620 O O . LEU A 1 85 ? -4.195 -1.308 3.442 1.00 93.94 85 LEU A O 1
ATOM 624 N N . ILE A 1 86 ? -4.379 0.671 2.379 1.00 93.00 86 ILE A N 1
ATOM 625 C CA . ILE A 1 86 ? -4.233 0.143 1.022 1.00 93.00 86 ILE A CA 1
ATOM 626 C C . ILE A 1 86 ? -3.216 1.009 0.286 1.00 93.00 86 ILE A C 1
ATOM 628 O O . ILE A 1 86 ? -3.496 2.166 -0.037 1.00 93.00 86 ILE A O 1
ATOM 632 N N . SER A 1 87 ? -2.054 0.430 0.002 1.00 93.44 87 SER A N 1
ATOM 633 C CA . SER A 1 87 ? -1.037 1.036 -0.85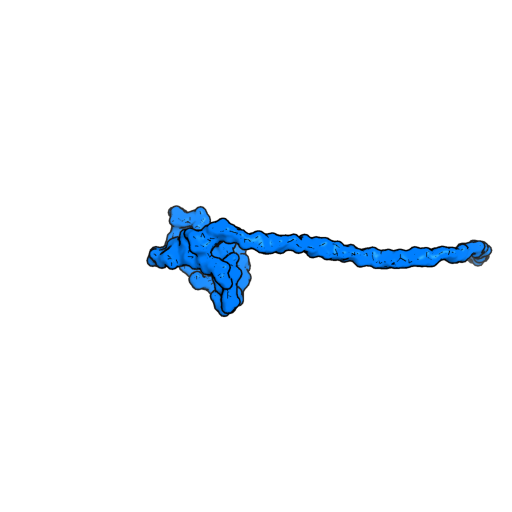6 1.00 93.44 87 SER A CA 1
ATOM 634 C C . SER A 1 87 ? -1.342 0.674 -2.308 1.00 93.44 87 SER A C 1
ATOM 636 O O . SER A 1 87 ? -1.492 -0.497 -2.656 1.00 93.44 87 SER A O 1
ATOM 638 N N . ILE A 1 88 ? -1.523 1.694 -3.139 1.00 92.44 88 ILE A N 1
ATOM 639 C CA . ILE A 1 88 ? -1.968 1.589 -4.526 1.00 92.44 88 ILE A CA 1
ATOM 640 C C . ILE A 1 88 ? -0.811 2.017 -5.409 1.00 92.44 88 ILE A C 1
ATOM 642 O O . ILE A 1 88 ? -0.414 3.183 -5.403 1.00 92.44 88 ILE A O 1
ATOM 646 N N . ASP A 1 89 ? -0.320 1.074 -6.198 1.00 91.50 89 ASP A N 1
ATOM 647 C CA . ASP A 1 89 ? 0.609 1.377 -7.268 1.00 91.50 89 ASP A CA 1
ATOM 648 C C . ASP A 1 89 ? -0.104 2.133 -8.408 1.00 91.50 89 ASP A C 1
ATOM 650 O O . ASP A 1 89 ? -1.122 1.673 -8.939 1.00 91.50 89 ASP A O 1
ATOM 654 N N . VAL A 1 90 ? 0.405 3.316 -8.758 1.00 91.69 90 VAL A N 1
ATOM 655 C CA . VAL A 1 90 ? -0.119 4.153 -9.850 1.00 91.69 90 VAL A CA 1
ATOM 656 C C . VAL A 1 90 ? 0.569 3.890 -11.192 1.00 91.69 90 VAL A C 1
ATOM 658 O O . VAL A 1 90 ? 0.090 4.384 -12.215 1.00 91.69 90 VAL A O 1
ATOM 661 N N . GLU A 1 91 ? 1.629 3.075 -11.218 1.00 90.50 91 GLU A N 1
ATOM 662 C CA . GLU A 1 91 ? 2.335 2.648 -12.431 1.00 90.50 91 GLU A CA 1
ATOM 663 C C . GLU A 1 91 ? 2.373 1.109 -12.600 1.00 90.50 91 GLU A C 1
ATOM 665 O O . GLU A 1 91 ? 3.431 0.544 -12.890 1.00 90.50 91 GLU A O 1
ATOM 670 N N . PRO A 1 92 ? 1.218 0.407 -12.594 1.00 84.56 92 PRO A N 1
ATOM 671 C CA . PRO A 1 92 ? 1.155 -1.066 -12.631 1.00 84.56 92 PRO A CA 1
ATOM 672 C C . PRO A 1 92 ? 1.614 -1.703 -13.948 1.00 84.56 92 PRO A C 1
ATOM 674 O O . PRO A 1 92 ? 1.564 -2.919 -14.111 1.00 84.56 92 PRO A O 1
ATOM 677 N N . GLN A 1 93 ? 1.994 -0.889 -14.935 1.00 86.19 93 GLN A N 1
ATOM 678 C CA . GLN A 1 93 ? 2.619 -1.348 -16.177 1.00 86.19 93 GLN A CA 1
ATOM 679 C C . GLN A 1 93 ? 4.152 -1.372 -16.082 1.00 86.19 93 GLN A C 1
ATOM 681 O O . GLN A 1 93 ? 4.795 -2.086 -16.849 1.00 86.19 93 GLN A O 1
ATOM 686 N N . ALA A 1 94 ? 4.730 -0.572 -15.182 1.00 84.56 94 ALA A N 1
ATOM 687 C CA . ALA A 1 94 ? 6.167 -0.484 -14.943 1.00 84.56 94 ALA A CA 1
ATOM 688 C C . ALA A 1 94 ? 6.573 -1.311 -13.716 1.00 84.56 94 ALA A C 1
ATOM 690 O O . ALA A 1 94 ? 7.602 -1.994 -13.738 1.00 84.56 94 ALA A O 1
ATOM 691 N N . ASP A 1 95 ? 5.734 -1.295 -12.685 1.00 83.69 95 ASP A N 1
ATOM 692 C CA . ASP A 1 95 ? 5.926 -2.069 -11.472 1.00 83.69 95 ASP A CA 1
ATOM 693 C C . ASP A 1 95 ? 5.368 -3.482 -11.622 1.00 83.69 95 ASP A C 1
ATOM 695 O O . ASP A 1 95 ? 4.361 -3.737 -12.283 1.00 83.69 95 ASP A O 1
ATOM 699 N N . ASN A 1 96 ? 6.060 -4.442 -11.016 1.00 85.06 96 ASN A N 1
ATOM 700 C CA . ASN A 1 96 ? 5.653 -5.837 -11.019 1.00 85.06 96 ASN A CA 1
ATOM 701 C C . ASN A 1 96 ? 5.609 -6.372 -9.588 1.00 85.06 96 ASN A C 1
ATOM 703 O O . ASN A 1 96 ? 6.089 -5.743 -8.646 1.00 85.06 96 ASN A O 1
ATOM 707 N N . ALA A 1 97 ? 5.062 -7.576 -9.424 1.00 86.75 97 ALA A N 1
ATOM 708 C CA . ALA A 1 97 ? 4.910 -8.191 -8.110 1.00 86.75 97 ALA A CA 1
ATOM 709 C C . ALA A 1 97 ? 6.222 -8.235 -7.303 1.00 86.75 97 ALA A C 1
ATOM 711 O O . ALA A 1 97 ? 6.194 -8.067 -6.087 1.00 86.75 97 ALA A O 1
ATOM 712 N N . SER A 1 98 ? 7.375 -8.411 -7.961 1.00 88.31 98 SER A N 1
ATOM 713 C CA . SER A 1 98 ? 8.670 -8.455 -7.278 1.00 88.31 98 SER A CA 1
ATOM 714 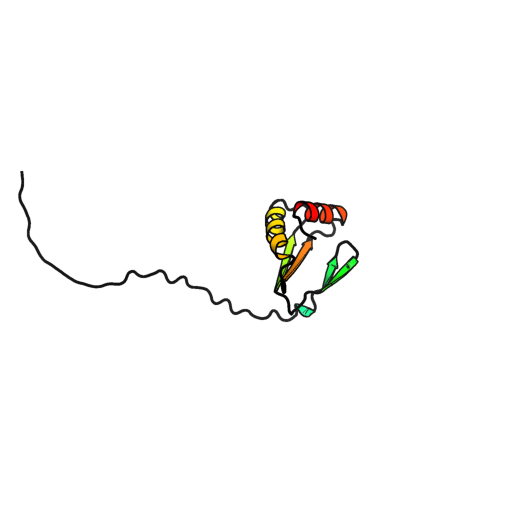C C . SER A 1 98 ? 9.117 -7.084 -6.774 1.00 88.31 98 SER A C 1
ATOM 716 O O . SER A 1 98 ? 9.641 -7.007 -5.665 1.00 88.31 98 SER A O 1
ATOM 718 N N . THR A 1 99 ? 8.947 -6.016 -7.559 1.00 88.88 99 THR A N 1
ATOM 719 C CA . THR A 1 99 ? 9.357 -4.663 -7.137 1.00 88.88 99 THR A CA 1
ATOM 720 C C . THR A 1 99 ? 8.450 -4.139 -6.031 1.00 88.88 99 THR A C 1
ATOM 722 O O . THR A 1 99 ? 8.940 -3.579 -5.051 1.00 88.88 99 THR A O 1
ATOM 725 N N . ILE A 1 100 ? 7.149 -4.427 -6.118 1.00 88.56 100 ILE A N 1
ATOM 726 C CA . ILE A 1 100 ? 6.170 -4.094 -5.078 1.00 88.56 100 ILE A CA 1
ATOM 727 C C . ILE A 1 100 ? 6.469 -4.865 -3.785 1.00 88.56 100 ILE A C 1
ATOM 729 O O . ILE A 1 100 ? 6.525 -4.264 -2.713 1.00 88.56 100 ILE A O 1
ATOM 733 N N . ALA A 1 101 ? 6.745 -6.172 -3.866 1.00 88.81 101 ALA A N 1
ATOM 734 C CA . ALA A 1 101 ? 7.107 -6.967 -2.692 1.00 88.81 101 ALA A CA 1
ATOM 735 C C . ALA A 1 101 ? 8.417 -6.489 -2.046 1.00 88.81 101 ALA A C 1
ATOM 737 O O . ALA A 1 101 ? 8.524 -6.448 -0.821 1.00 88.81 101 ALA A O 1
ATOM 738 N N . GLN A 1 102 ? 9.409 -6.103 -2.852 1.00 89.56 102 GLN A N 1
ATOM 739 C CA . GLN A 1 102 ? 10.664 -5.563 -2.337 1.00 89.56 102 GLN A CA 1
ATOM 740 C C . GLN A 1 102 ? 10.446 -4.224 -1.627 1.00 89.56 102 GLN A C 1
ATOM 742 O O . GLN A 1 102 ? 10.986 -4.020 -0.540 1.00 89.56 102 GLN A O 1
ATOM 747 N N . PHE A 1 103 ? 9.632 -3.337 -2.201 1.00 89.62 103 PHE A N 1
A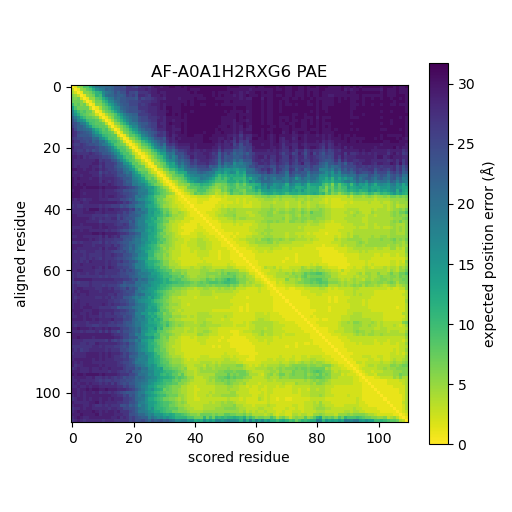TOM 748 C CA . PHE A 1 103 ? 9.270 -2.080 -1.555 1.00 89.62 103 PHE A CA 1
ATOM 749 C C . PHE A 1 103 ? 8.562 -2.324 -0.214 1.00 89.62 103 PHE A C 1
ATOM 751 O O . PHE A 1 103 ? 8.989 -1.777 0.803 1.00 89.62 103 PHE A O 1
ATOM 758 N N . ALA A 1 104 ? 7.552 -3.201 -0.192 1.00 88.06 104 ALA A N 1
ATOM 759 C CA . ALA A 1 104 ? 6.806 -3.541 1.019 1.00 88.06 104 ALA A CA 1
ATOM 760 C C . ALA A 1 104 ? 7.722 -4.104 2.120 1.00 88.06 104 ALA A C 1
ATOM 762 O O . ALA A 1 104 ? 7.668 -3.663 3.267 1.00 88.06 104 ALA A O 1
ATOM 763 N N . GLN A 1 105 ? 8.653 -4.997 1.763 1.00 89.88 105 GLN A N 1
ATOM 764 C CA . GLN A 1 105 ? 9.646 -5.526 2.704 1.00 89.88 105 GLN A CA 1
ATOM 765 C C . GLN A 1 105 ? 10.531 -4.436 3.316 1.00 89.88 105 GLN A C 1
ATOM 767 O O . GLN A 1 105 ? 10.789 -4.469 4.518 1.00 89.88 105 GLN A O 1
ATOM 772 N N . VAL A 1 106 ? 11.003 -3.478 2.511 1.00 88.56 106 VAL A N 1
ATOM 773 C CA . VAL A 1 106 ? 11.850 -2.378 3.003 1.00 88.56 106 VAL A CA 1
ATOM 774 C C . VAL A 1 106 ? 11.045 -1.414 3.875 1.00 88.56 106 VAL A C 1
ATOM 776 O O . VAL A 1 106 ? 11.554 -0.946 4.893 1.00 88.56 106 VAL A O 1
ATOM 779 N N . ALA A 1 107 ? 9.791 -1.144 3.512 1.00 87.00 107 ALA A N 1
ATOM 780 C CA . ALA A 1 107 ? 8.891 -0.300 4.291 1.00 87.00 107 ALA A CA 1
ATOM 781 C C . ALA A 1 107 ? 8.375 -0.975 5.575 1.00 87.00 107 ALA A C 1
ATOM 783 O O . ALA A 1 107 ? 7.879 -0.297 6.477 1.00 87.00 107 ALA A O 1
ATOM 784 N N . GLY A 1 108 ? 8.479 -2.304 5.665 1.00 85.69 108 GLY A N 1
ATOM 785 C CA . GLY A 1 108 ? 7.855 -3.095 6.723 1.00 85.69 108 GLY A CA 1
ATOM 786 C C . GLY A 1 108 ? 6.330 -3.177 6.598 1.00 85.69 108 GLY A C 1
ATOM 787 O O . GLY A 1 108 ? 5.668 -3.410 7.609 1.00 85.69 108 GLY A O 1
ATOM 788 N N . SER A 1 109 ? 5.788 -2.963 5.395 1.00 78.44 109 SER A N 1
ATOM 789 C CA . SER A 1 109 ? 4.368 -3.127 5.069 1.00 78.44 109 SER A CA 1
ATOM 790 C C . SER A 1 109 ? 4.078 -4.521 4.480 1.00 78.44 109 SER A C 1
ATOM 792 O O . SER A 1 109 ? 4.996 -5.317 4.263 1.00 78.44 109 SER A O 1
ATOM 794 N N . HIS A 1 110 ? 2.792 -4.860 4.318 1.00 64.12 110 HIS A N 1
ATOM 795 C CA . HIS A 1 110 ? 2.298 -6.213 4.013 1.00 64.12 110 HIS A CA 1
ATOM 796 C C . HIS A 1 110 ? 1.508 -6.292 2.711 1.00 64.12 110 HIS A C 1
ATOM 798 O O . HIS A 1 110 ? 0.647 -5.409 2.500 1.00 64.12 110 HIS A O 1
#